Protein AF-A0A967SH08-F1 (afdb_monomer_lite)

Radius of gyration: 14.28 Å; chains: 1; bounding box: 41×20×30 Å

Sequence (71 aa):
RLQRAYRGLHDRGEALFRRLWEGLEDDGGVTLYGPPPGARRTPTLGFTIDGITPEDAAGKLARQGLFVTHG

Foldseek 3Di:
DVVVVVVVVVVVQLVVLQVVVVVQVVPVQKDKADDHRPDPDRSDIDMDGHPDAQVRVQVVCVVVVHHDDDD

pLDDT: mean 94.15, std 4.43, range [79.88, 98.38]

Secondary structure (DSSP, 8-state):
-HHHHHHHHHHHHHHHHHHHHHHHHTSTTEEEESPPTTSSS-S--EEEETTB-HHHHHHHHHTTT------

Structure (mmCIF, N/CA/C/O backbone):
data_AF-A0A967SH08-F1
#
_entry.id   AF-A0A967SH08-F1
#
loop_
_atom_site.group_PDB
_atom_site.id
_atom_site.type_symbol
_atom_site.label_atom_id
_atom_site.label_alt_id
_atom_site.label_comp_id
_atom_site.label_asym_id
_atom_site.label_entity_id
_atom_site.label_seq_id
_atom_site.pdbx_PDB_ins_code
_atom_site.Cartn_x
_atom_site.Cartn_y
_atom_site.Cartn_z
_atom_site.occupancy
_atom_site.B_iso_or_equiv
_atom_site.auth_seq_id
_atom_site.auth_comp_id
_atom_site.auth_asym_id
_atom_site.auth_atom_id
_atom_site.pdbx_PDB_model_num
ATOM 1 N N . ARG A 1 1 ? 28.022 -6.276 -14.773 1.00 83.44 1 ARG A N 1
ATOM 2 C CA . ARG A 1 1 ? 27.581 -7.004 -13.549 1.00 83.44 1 ARG A CA 1
ATOM 3 C C . ARG A 1 1 ? 26.526 -6.210 -12.777 1.00 83.44 1 ARG A C 1
ATOM 5 O O . ARG A 1 1 ? 25.423 -6.711 -12.632 1.00 83.44 1 ARG A O 1
ATOM 12 N N . LEU A 1 2 ? 26.819 -4.968 -12.383 1.00 93.88 2 LEU A N 1
ATOM 13 C CA . LEU A 1 2 ? 25.924 -4.102 -11.601 1.00 93.88 2 LEU A CA 1
ATOM 14 C C . LEU A 1 2 ? 24.579 -3.784 -12.285 1.00 93.88 2 LEU A C 1
ATOM 16 O O . LEU A 1 2 ? 23.529 -3.962 -11.684 1.00 93.88 2 LEU A O 1
ATOM 20 N N . GLN A 1 3 ? 24.598 -3.428 -13.573 1.00 94.38 3 GLN A N 1
ATOM 21 C CA . GLN A 1 3 ? 23.374 -3.156 -14.346 1.00 94.38 3 GLN A CA 1
ATOM 22 C C . GLN A 1 3 ? 22.383 -4.332 -14.350 1.00 94.38 3 GLN A C 1
ATOM 24 O O . GLN A 1 3 ? 21.179 -4.125 -14.256 1.00 94.38 3 GLN A O 1
ATOM 29 N N . ARG A 1 4 ? 22.881 -5.577 -14.427 1.00 94.62 4 ARG A N 1
ATOM 30 C CA . ARG A 1 4 ? 22.028 -6.776 -14.371 1.00 94.62 4 ARG A CA 1
ATOM 31 C C . ARG A 1 4 ? 21.379 -6.945 -12.997 1.00 94.62 4 ARG A C 1
ATOM 33 O O . ARG A 1 4 ? 20.211 -7.304 -12.937 1.00 94.62 4 ARG A O 1
ATOM 40 N N . ALA A 1 5 ? 22.117 -6.660 -11.924 1.00 95.25 5 ALA A N 1
ATOM 41 C CA . ALA A 1 5 ? 21.591 -6.724 -10.563 1.00 95.25 5 ALA A CA 1
ATOM 42 C C . ALA A 1 5 ? 20.510 -5.658 -10.322 1.00 95.25 5 ALA A C 1
ATOM 44 O O . ALA A 1 5 ? 19.437 -5.992 -9.829 1.00 95.25 5 ALA A O 1
ATOM 45 N N . TYR A 1 6 ? 20.746 -4.408 -10.741 1.00 94.25 6 TYR A N 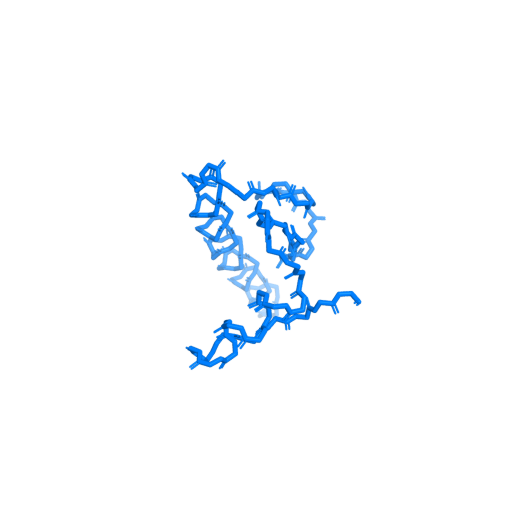1
ATOM 46 C CA . TYR A 1 6 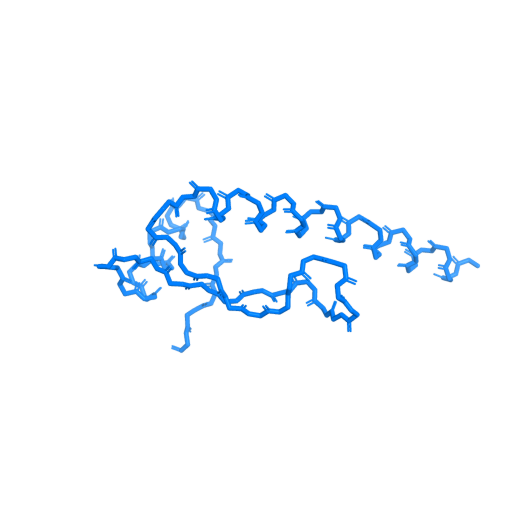? 19.742 -3.346 -10.614 1.00 94.25 6 TYR A CA 1
ATOM 47 C C . TYR A 1 6 ? 18.484 -3.615 -11.433 1.00 94.25 6 TYR A C 1
ATOM 49 O O . TYR A 1 6 ? 17.389 -3.388 -10.934 1.00 94.25 6 TYR A O 1
ATOM 57 N N . ARG A 1 7 ? 18.625 -4.146 -12.654 1.00 93.31 7 ARG A N 1
ATOM 58 C CA . ARG A 1 7 ? 17.467 -4.547 -13.457 1.00 93.31 7 ARG A CA 1
ATOM 59 C C . ARG A 1 7 ? 16.652 -5.638 -12.761 1.00 93.31 7 ARG A C 1
ATOM 61 O O . ARG A 1 7 ? 15.455 -5.477 -12.610 1.00 93.31 7 ARG A O 1
ATOM 68 N N . GLY A 1 8 ? 17.303 -6.684 -12.249 1.00 95.00 8 GLY A N 1
ATOM 69 C CA . GLY A 1 8 ? 16.602 -7.736 -11.505 1.00 95.00 8 GLY A CA 1
ATOM 70 C C . GLY A 1 8 ? 15.897 -7.227 -10.240 1.00 95.00 8 GLY A C 1
ATOM 71 O O . GLY A 1 8 ? 14.794 -7.675 -9.934 1.00 95.00 8 GLY A O 1
ATOM 72 N N . LEU A 1 9 ? 16.502 -6.272 -9.521 1.00 93.38 9 LEU A N 1
ATOM 73 C CA . LEU A 1 9 ? 15.869 -5.625 -8.368 1.00 93.38 9 LEU A CA 1
ATOM 74 C C . LEU A 1 9 ? 14.645 -4.800 -8.782 1.00 93.38 9 LEU A C 1
ATOM 76 O O . LEU A 1 9 ? 13.614 -4.885 -8.122 1.00 93.38 9 LEU A O 1
ATOM 80 N N . HIS A 1 10 ? 14.754 -4.039 -9.872 1.00 92.88 10 HIS A N 1
ATOM 81 C CA . HIS A 1 10 ? 13.649 -3.255 -10.413 1.00 92.88 10 HIS A CA 1
ATOM 82 C C . HIS A 1 10 ? 12.490 -4.155 -10.853 1.00 92.88 10 HIS A C 1
ATOM 84 O O . HIS A 1 10 ? 11.384 -3.985 -10.355 1.00 92.88 10 HIS A O 1
ATOM 90 N N . ASP A 1 11 ? 12.754 -5.167 -11.683 1.00 93.69 11 ASP A N 1
ATOM 91 C CA . ASP A 1 11 ? 11.724 -6.066 -12.216 1.00 93.69 11 ASP A CA 1
ATOM 92 C C . ASP A 1 11 ? 10.974 -6.797 -11.087 1.00 93.69 11 ASP A C 1
ATOM 94 O O . ASP A 1 11 ? 9.745 -6.896 -11.091 1.00 93.69 11 ASP A O 1
ATOM 98 N N . ARG A 1 12 ? 11.704 -7.273 -10.066 1.00 95.00 12 ARG A N 1
ATOM 99 C CA . ARG A 1 12 ? 11.095 -7.902 -8.884 1.00 95.00 12 ARG A CA 1
ATOM 100 C C . ARG A 1 12 ? 10.322 -6.896 -8.032 1.00 95.00 12 ARG A C 1
ATOM 102 O O . ARG A 1 12 ? 9.254 -7.241 -7.530 1.00 95.00 12 ARG A O 1
ATOM 109 N N . GLY A 1 13 ? 10.857 -5.690 -7.850 1.00 94.31 13 GLY A N 1
ATOM 110 C CA . GLY A 1 13 ? 10.191 -4.608 -7.126 1.00 94.31 13 GLY A CA 1
ATOM 111 C C . GLY A 1 13 ? 8.852 -4.248 -7.765 1.00 94.31 13 GLY A C 1
ATOM 112 O O . GLY A 1 13 ? 7.839 -4.239 -7.076 1.00 94.31 13 GLY A O 1
ATOM 113 N N . GLU A 1 14 ? 8.828 -4.071 -9.086 1.00 95.06 14 GLU A N 1
ATOM 114 C CA . GLU A 1 14 ? 7.610 -3.815 -9.862 1.00 95.06 14 GLU A CA 1
ATOM 115 C C . GLU A 1 14 ? 6.596 -4.958 -9.749 1.00 95.06 14 GLU A C 1
ATOM 117 O O . GLU A 1 14 ? 5.396 -4.722 -9.625 1.00 95.06 14 GLU A O 1
ATOM 122 N N . ALA A 1 15 ? 7.051 -6.215 -9.779 1.00 96.00 15 ALA A N 1
ATOM 123 C CA . ALA A 1 15 ? 6.166 -7.367 -9.618 1.00 96.00 15 ALA A CA 1
ATOM 124 C C . ALA A 1 15 ? 5.504 -7.410 -8.229 1.00 96.00 15 ALA A C 1
ATOM 126 O O . ALA A 1 15 ? 4.316 -7.710 -8.125 1.00 96.00 15 ALA A O 1
ATOM 127 N N . LEU A 1 16 ? 6.253 -7.100 -7.166 1.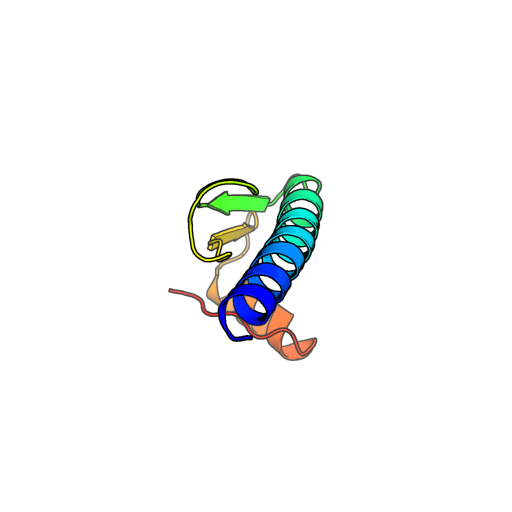00 96.69 16 LEU A N 1
ATOM 128 C CA . LEU A 1 16 ? 5.718 -7.048 -5.803 1.00 96.69 16 LEU A CA 1
ATOM 129 C C . LEU A 1 16 ? 4.791 -5.847 -5.600 1.00 96.69 16 LEU A C 1
ATOM 131 O O . LEU A 1 16 ? 3.726 -6.003 -5.010 1.00 96.69 16 LEU A O 1
ATOM 135 N N . PHE A 1 17 ? 5.171 -4.677 -6.114 1.00 96.88 17 PHE A N 1
ATOM 136 C CA . PHE A 1 17 ? 4.374 -3.459 -6.002 1.00 96.88 17 PHE A CA 1
ATOM 137 C C . PHE A 1 17 ? 3.028 -3.590 -6.712 1.00 96.88 17 PHE A C 1
ATOM 139 O O . PHE A 1 17 ? 2.008 -3.225 -6.142 1.00 96.88 17 PHE A O 1
ATOM 146 N N . ARG A 1 18 ? 3.005 -4.194 -7.907 1.00 96.81 18 ARG A N 1
ATOM 147 C CA . ARG A 1 18 ? 1.762 -4.489 -8.628 1.00 96.81 18 ARG A CA 1
ATOM 148 C C . ARG A 1 18 ? 0.816 -5.373 -7.825 1.00 96.81 18 ARG A C 1
ATOM 150 O O . ARG A 1 18 ? -0.339 -5.016 -7.661 1.00 96.81 18 ARG A O 1
ATOM 157 N N . ARG A 1 19 ? 1.329 -6.467 -7.253 1.00 96.69 19 ARG A N 1
ATOM 158 C CA . ARG A 1 19 ? 0.522 -7.364 -6.411 1.00 96.69 19 ARG A CA 1
ATOM 159 C C . ARG A 1 19 ? -0.038 -6.665 -5.173 1.00 96.69 19 ARG A C 1
ATOM 161 O O . ARG A 1 19 ? -1.149 -6.975 -4.765 1.00 96.69 19 ARG A O 1
ATOM 168 N N . LEU A 1 20 ? 0.738 -5.769 -4.559 1.00 95.88 20 LEU A N 1
ATOM 169 C CA . LEU A 1 20 ? 0.278 -4.973 -3.421 1.00 95.88 20 LEU A CA 1
ATOM 170 C C . LEU A 1 20 ? -0.808 -3.977 -3.841 1.00 95.88 20 LEU A C 1
ATOM 172 O O . LEU A 1 20 ? -1.811 -3.868 -3.150 1.00 95.88 20 LEU A O 1
ATOM 176 N N . TRP A 1 21 ? -0.603 -3.271 -4.956 1.00 96.38 21 TRP A N 1
ATOM 177 C CA . TRP A 1 21 ? -1.561 -2.306 -5.492 1.00 96.38 21 TRP A CA 1
ATOM 178 C C . TRP A 1 21 ? -2.900 -2.969 -5.799 1.00 96.38 21 TRP A C 1
ATOM 180 O O . TRP A 1 21 ? -3.904 -2.579 -5.224 1.00 96.38 21 TRP A O 1
ATOM 190 N N . GLU A 1 22 ? -2.891 -4.006 -6.640 1.00 95.56 22 GLU A N 1
ATOM 191 C CA . GLU A 1 22 ? -4.097 -4.735 -7.053 1.00 95.56 22 GLU A CA 1
ATOM 192 C C . GLU A 1 22 ? -4.822 -5.328 -5.835 1.00 95.56 22 GLU A C 1
ATOM 194 O O . GLU A 1 22 ? -6.028 -5.179 -5.693 1.00 95.56 22 GLU A O 1
ATOM 199 N N . GLY A 1 23 ? -4.078 -5.918 -4.891 1.00 95.44 23 GLY A N 1
ATOM 200 C CA . GLY A 1 23 ? -4.673 -6.502 -3.688 1.00 95.44 23 GLY A CA 1
ATOM 201 C C . GLY A 1 23 ? -5.295 -5.489 -2.722 1.00 95.44 23 GLY A C 1
ATOM 202 O O . GLY A 1 23 ? -6.185 -5.865 -1.966 1.00 95.44 23 GLY A O 1
ATOM 203 N N . LEU A 1 24 ? -4.830 -4.236 -2.715 1.00 95.31 24 LEU A N 1
ATOM 204 C CA . LEU A 1 24 ? -5.441 -3.168 -1.921 1.00 95.31 24 LEU A CA 1
ATOM 205 C C . LEU A 1 24 ? -6.569 -2.458 -2.681 1.00 95.31 24 LEU A C 1
ATOM 207 O O . LEU A 1 24 ? -7.526 -2.030 -2.054 1.00 95.31 24 LEU A O 1
ATOM 211 N N . GLU A 1 25 ? -6.461 -2.323 -4.005 1.00 93.38 25 GLU A N 1
ATOM 212 C CA . GLU A 1 25 ? -7.480 -1.702 -4.863 1.00 93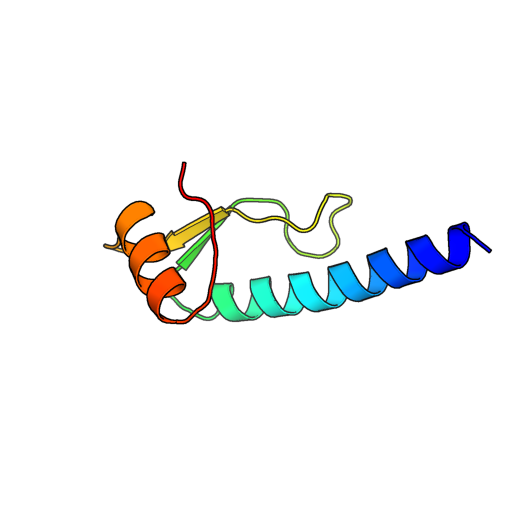.38 25 GLU A CA 1
ATOM 213 C C . GLU A 1 25 ? -8.777 -2.525 -4.911 1.00 93.38 25 GLU A C 1
ATOM 215 O O . GLU A 1 25 ? -9.864 -1.953 -4.961 1.00 93.38 25 GLU A O 1
ATOM 220 N N . ASP A 1 26 ? -8.670 -3.854 -4.830 1.00 90.50 26 ASP A N 1
ATOM 221 C CA . ASP A 1 26 ? -9.820 -4.765 -4.777 1.00 90.50 26 ASP A CA 1
ATOM 222 C C . ASP A 1 26 ? -10.633 -4.647 -3.464 1.00 90.50 26 ASP A C 1
ATOM 224 O O . ASP A 1 26 ? -11.778 -5.107 -3.402 1.00 90.50 26 ASP A O 1
ATOM 228 N N . ASP A 1 27 ? -10.079 -4.033 -2.410 1.00 79.88 27 ASP A N 1
ATOM 229 C CA . ASP A 1 27 ? -10.766 -3.810 -1.134 1.00 79.88 27 ASP A CA 1
ATOM 230 C C . ASP A 1 27 ? -11.501 -2.460 -1.159 1.00 79.88 27 ASP A C 1
ATOM 232 O O . ASP A 1 27 ? -10.906 -1.395 -1.002 1.00 79.88 27 ASP A O 1
ATOM 236 N N . GLY A 1 28 ? -12.822 -2.495 -1.364 1.00 80.75 28 GLY A N 1
ATOM 237 C CA . GLY A 1 28 ? -13.666 -1.316 -1.615 1.00 80.75 28 GLY A CA 1
ATOM 238 C C . GLY A 1 28 ? -13.714 -0.243 -0.513 1.00 80.75 28 GLY A C 1
ATOM 239 O O . GLY A 1 28 ? -14.436 0.735 -0.679 1.00 80.75 28 GLY A O 1
ATOM 240 N N . GLY A 1 29 ? -12.983 -0.415 0.591 1.00 94.12 29 GLY A N 1
ATOM 241 C CA . GLY A 1 29 ? -12.782 0.589 1.640 1.00 94.12 29 GLY A CA 1
ATOM 242 C C . GLY A 1 29 ? -11.380 1.208 1.666 1.00 94.12 29 GLY A C 1
ATOM 243 O O . GLY A 1 29 ? -11.041 1.872 2.645 1.00 94.12 29 GLY A O 1
ATOM 244 N N . VAL A 1 30 ? -10.535 0.966 0.656 1.00 97.19 30 VAL A N 1
ATOM 245 C CA . VAL A 1 30 ? -9.158 1.478 0.589 1.00 97.19 30 VAL A CA 1
ATOM 246 C C . VAL A 1 30 ? -9.013 2.532 -0.508 1.00 97.19 30 VAL A C 1
ATOM 248 O O . VAL A 1 30 ? -9.362 2.318 -1.663 1.00 97.19 30 VAL A O 1
ATOM 251 N N . THR A 1 31 ? -8.425 3.679 -0.162 1.00 96.31 31 THR A N 1
ATOM 252 C CA . THR A 1 31 ? -8.015 4.706 -1.134 1.00 96.31 31 THR A CA 1
ATOM 253 C C . THR A 1 31 ? -6.498 4.717 -1.267 1.00 96.31 31 THR A C 1
ATOM 255 O O . THR A 1 31 ? -5.793 4.884 -0.271 1.00 96.31 31 THR A O 1
ATOM 258 N N . LEU A 1 32 ? -5.990 4.567 -2.494 1.00 96.38 32 LEU A N 1
ATOM 259 C CA . LEU A 1 32 ? -4.558 4.522 -2.801 1.00 96.38 32 LEU A CA 1
ATOM 260 C C . LEU A 1 32 ? -4.023 5.889 -3.245 1.00 96.38 32 LEU A C 1
ATOM 262 O O . LEU A 1 32 ? -4.635 6.592 -4.047 1.00 96.38 32 LEU A O 1
ATOM 266 N N . TYR A 1 33 ? -2.830 6.237 -2.762 1.00 94.94 33 TYR A N 1
ATOM 267 C CA . TYR A 1 33 ? -2.120 7.469 -3.084 1.00 94.94 33 TYR A CA 1
ATOM 268 C C . TYR A 1 33 ? -0.748 7.180 -3.684 1.00 94.94 33 TYR A C 1
ATOM 270 O O . TYR A 1 33 ? 0.104 6.514 -3.088 1.00 94.94 33 TYR A O 1
ATOM 278 N N . GLY A 1 34 ? -0.510 7.787 -4.841 1.00 92.62 34 GLY A N 1
ATOM 279 C CA . GLY A 1 34 ? 0.746 7.708 -5.570 1.00 92.62 34 GLY A CA 1
ATOM 280 C C . GLY A 1 34 ? 0.551 7.204 -6.999 1.00 92.62 34 GLY A C 1
ATOM 281 O O . GLY A 1 34 ? -0.575 6.974 -7.436 1.00 92.62 34 GLY A O 1
ATOM 282 N N . PRO A 1 35 ? 1.645 7.076 -7.760 1.00 93.38 35 PRO A N 1
ATOM 283 C CA . PRO A 1 35 ? 1.593 6.549 -9.115 1.00 93.38 35 PRO A CA 1
ATOM 284 C C . PRO A 1 35 ? 1.262 5.048 -9.119 1.00 93.38 35 PRO A C 1
ATOM 286 O O . PRO A 1 35 ? 1.826 4.316 -8.300 1.00 93.38 35 PRO A O 1
ATOM 289 N N . PRO A 1 36 ? 0.429 4.577 -10.063 1.00 92.38 36 PRO A N 1
ATOM 290 C CA . PRO A 1 36 ? 0.156 3.154 -10.215 1.00 92.38 36 PRO A CA 1
ATOM 291 C C . PRO A 1 36 ? 1.407 2.384 -10.689 1.00 92.38 36 PRO A C 1
ATOM 293 O O . PRO A 1 36 ? 2.384 2.994 -11.153 1.00 92.38 36 PRO A O 1
ATOM 296 N N . PRO A 1 37 ? 1.392 1.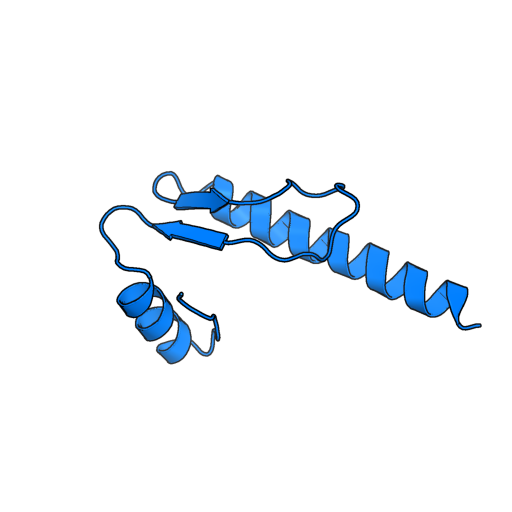040 -10.607 1.00 94.25 37 PRO A N 1
ATOM 297 C CA . PRO A 1 37 ? 2.483 0.189 -11.078 1.00 94.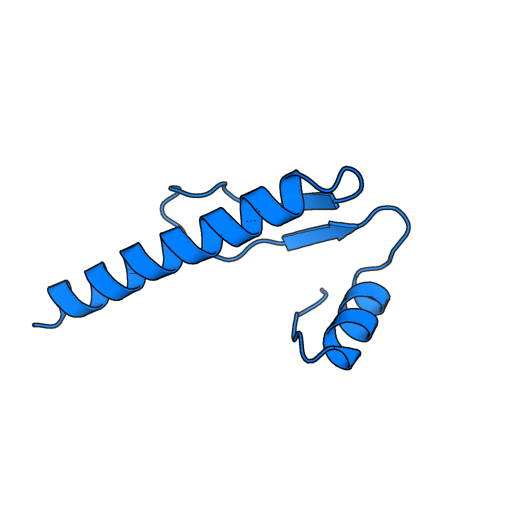25 37 PRO A CA 1
ATOM 298 C C . PRO A 1 37 ? 2.918 0.504 -12.518 1.00 94.25 37 PRO A C 1
ATOM 300 O O . PRO A 1 37 ? 2.089 0.770 -13.388 1.00 94.25 37 PRO A O 1
ATOM 303 N N . GLY A 1 38 ? 4.225 0.440 -12.795 1.00 91.00 38 GLY A N 1
ATOM 304 C CA . GLY A 1 38 ? 4.802 0.777 -14.105 1.00 91.00 38 GLY A CA 1
ATOM 305 C C . GLY A 1 38 ? 5.224 2.242 -14.283 1.00 91.00 38 GLY A C 1
ATOM 306 O O . GLY A 1 38 ? 5.893 2.571 -15.267 1.00 91.00 38 GLY A O 1
ATOM 307 N N . ALA A 1 39 ? 4.906 3.132 -13.338 1.00 89.62 39 ALA A N 1
ATOM 308 C CA . ALA A 1 39 ? 5.469 4.479 -13.312 1.00 89.62 39 ALA A CA 1
ATOM 309 C C . ALA A 1 39 ? 6.956 4.463 -12.903 1.00 89.62 39 ALA A C 1
ATOM 311 O O . ALA A 1 39 ? 7.374 3.698 -12.040 1.00 89.62 39 ALA A O 1
ATOM 312 N N . ARG A 1 40 ? 7.779 5.360 -13.469 1.00 84.56 40 ARG A N 1
ATOM 313 C CA . ARG A 1 40 ? 9.213 5.484 -13.118 1.00 84.56 40 ARG A CA 1
ATOM 314 C C . ARG A 1 40 ? 9.421 6.140 -11.744 1.00 84.56 40 ARG A C 1
ATOM 316 O O . ARG A 1 40 ? 9.856 7.290 -11.666 1.00 84.56 40 ARG A O 1
ATOM 323 N N . ARG A 1 41 ? 9.106 5.433 -10.658 1.00 81.75 41 ARG A N 1
ATOM 324 C CA . ARG A 1 41 ? 9.256 5.892 -9.266 1.00 81.75 41 ARG A CA 1
ATOM 325 C C . ARG A 1 41 ? 9.674 4.741 -8.348 1.00 81.75 41 ARG A C 1
ATOM 327 O O . ARG A 1 41 ? 9.623 3.579 -8.727 1.00 81.75 41 ARG A O 1
ATOM 334 N N . THR A 1 42 ? 10.126 5.077 -7.141 1.00 85.38 42 THR A N 1
ATOM 335 C CA . THR A 1 42 ? 10.337 4.086 -6.077 1.00 85.38 42 THR A CA 1
ATOM 336 C C . THR A 1 42 ? 8.989 3.442 -5.720 1.00 85.38 42 THR A C 1
ATOM 338 O O . THR A 1 42 ? 8.022 4.194 -5.579 1.00 85.38 42 THR A O 1
ATOM 341 N N . PRO A 1 43 ? 8.903 2.104 -5.567 1.00 90.94 43 PRO A N 1
ATOM 342 C CA . PRO A 1 43 ? 7.655 1.391 -5.284 1.00 90.94 43 PRO A CA 1
ATOM 343 C C . PRO A 1 43 ? 7.200 1.635 -3.839 1.00 90.94 43 PRO A C 1
ATOM 345 O O . PRO A 1 43 ? 7.437 0.839 -2.932 1.00 90.94 43 PRO A O 1
ATOM 348 N N . THR A 1 44 ? 6.589 2.789 -3.613 1.00 92.56 44 THR A N 1
ATOM 349 C CA . THR A 1 44 ? 6.058 3.231 -2.325 1.00 92.56 44 THR A CA 1
ATOM 350 C C . THR A 1 44 ? 4.715 3.891 -2.580 1.00 92.56 44 THR A C 1
ATOM 352 O O . THR A 1 44 ? 4.599 4.718 -3.483 1.00 92.56 44 THR A O 1
ATOM 355 N N . LEU A 1 45 ? 3.715 3.523 -1.785 1.00 94.56 45 LEU A N 1
ATOM 356 C CA . LEU A 1 45 ? 2.369 4.079 -1.851 1.00 94.56 45 LEU A CA 1
ATOM 357 C C . LEU A 1 45 ? 1.922 4.498 -0.450 1.00 94.56 45 LEU A C 1
ATOM 359 O O . LEU A 1 45 ? 2.342 3.900 0.542 1.00 94.56 45 LEU A O 1
ATOM 363 N N . GLY A 1 46 ? 1.090 5.530 -0.384 1.00 96.00 46 GLY A N 1
ATOM 364 C CA . GLY A 1 46 ? 0.281 5.821 0.796 1.00 96.00 46 GLY A CA 1
ATOM 365 C C . GLY A 1 46 ? -1.125 5.282 0.577 1.00 96.00 46 GLY A C 1
ATOM 366 O O . GLY A 1 46 ? -1.560 5.168 -0.565 1.00 96.00 46 GLY A O 1
ATOM 367 N N . PHE A 1 47 ? -1.847 4.956 1.641 1.00 96.69 47 PHE A N 1
ATOM 368 C CA . PHE A 1 47 ? -3.251 4.576 1.532 1.00 96.69 47 PHE A CA 1
ATOM 369 C C . PHE A 1 47 ? -4.014 4.954 2.798 1.00 96.69 47 PHE A C 1
ATOM 371 O O . PHE A 1 47 ? -3.425 5.087 3.872 1.00 96.69 47 PHE A O 1
ATOM 378 N N . THR A 1 48 ? -5.322 5.125 2.662 1.00 96.94 48 THR A N 1
ATOM 379 C CA . THR A 1 48 ? -6.255 5.264 3.786 1.00 96.94 48 THR A CA 1
ATOM 380 C C . THR A 1 48 ? -7.293 4.161 3.728 1.00 96.94 48 THR A C 1
ATOM 382 O O . THR A 1 48 ? -7.614 3.674 2.646 1.00 96.94 48 THR A O 1
ATOM 385 N N . ILE A 1 49 ? -7.813 3.787 4.896 1.00 96.69 49 ILE A N 1
ATOM 386 C CA . ILE A 1 49 ? -8.908 2.829 5.037 1.00 96.69 49 ILE A CA 1
ATOM 387 C C . ILE A 1 49 ? -10.104 3.579 5.620 1.00 96.69 49 ILE A C 1
ATOM 389 O O . ILE A 1 49 ? -9.956 4.315 6.600 1.00 96.69 49 ILE A O 1
ATOM 393 N N . ASP A 1 50 ? -11.281 3.382 5.043 1.00 96.69 50 ASP A N 1
ATOM 394 C CA . ASP A 1 50 ? -12.507 4.038 5.475 1.00 96.69 50 ASP A CA 1
ATOM 395 C C . ASP A 1 50 ? -12.780 3.811 6.967 1.00 96.69 50 ASP A C 1
ATOM 397 O O . ASP A 1 50 ? -12.806 2.688 7.475 1.00 96.69 50 ASP A O 1
ATOM 401 N N . GLY A 1 51 ? -12.969 4.913 7.696 1.00 97.12 51 GLY A N 1
ATOM 402 C CA . GLY A 1 51 ? -13.270 4.893 9.128 1.00 97.12 51 GLY A CA 1
ATOM 403 C C . GLY A 1 51 ? -12.114 4.470 10.044 1.00 97.12 51 GLY A C 1
ATOM 404 O O . GLY A 1 51 ? -12.342 4.323 11.245 1.00 97.12 51 GLY A O 1
ATOM 405 N N . ILE A 1 52 ? -10.890 4.287 9.532 1.00 97.31 52 ILE A N 1
ATOM 406 C CA . ILE A 1 52 ? -9.718 3.909 10.337 1.00 97.31 52 ILE A CA 1
ATOM 407 C C . ILE A 1 52 ? -8.628 4.974 10.203 1.00 97.31 52 ILE A C 1
ATOM 409 O O . ILE A 1 52 ? -8.200 5.322 9.104 1.00 97.31 52 ILE A O 1
ATOM 413 N N . THR A 1 53 ? -8.141 5.479 11.338 1.00 97.75 53 THR A N 1
ATOM 414 C CA . THR A 1 53 ? -7.022 6.427 11.342 1.00 97.75 53 THR A CA 1
ATOM 415 C C . THR A 1 53 ? -5.715 5.736 10.913 1.00 97.75 53 THR A C 1
ATOM 417 O O . THR A 1 53 ? -5.535 4.541 11.175 1.00 97.75 53 THR A O 1
ATOM 420 N N . PRO A 1 54 ? -4.759 6.451 10.289 1.00 97.50 54 PRO A N 1
ATOM 421 C CA . PRO A 1 54 ? -3.462 5.873 9.931 1.00 97.50 54 PRO A CA 1
ATOM 422 C C . PRO A 1 54 ? -2.696 5.276 11.124 1.00 97.50 54 PRO A C 1
ATOM 424 O O . PRO A 1 54 ? -2.060 4.233 10.980 1.00 97.50 54 PRO A O 1
ATOM 427 N N . GLU A 1 55 ? -2.793 5.899 12.302 1.00 98.12 55 GLU A N 1
ATOM 428 C CA . GLU A 1 55 ? -2.192 5.409 13.550 1.00 98.12 55 GLU A CA 1
ATOM 429 C C . GLU A 1 55 ? -2.806 4.071 13.989 1.00 98.12 55 GLU A C 1
ATOM 431 O O . GLU A 1 55 ? -2.082 3.097 14.219 1.00 98.12 55 GLU A O 1
ATOM 436 N N . ASP A 1 56 ? -4.140 3.971 14.015 1.00 98.25 56 ASP A N 1
ATOM 437 C CA . ASP A 1 56 ? -4.833 2.726 14.363 1.00 98.25 56 ASP A CA 1
ATOM 438 C C . ASP A 1 56 ? -4.528 1.601 13.369 1.00 98.25 56 ASP A C 1
ATOM 440 O O . ASP A 1 56 ? -4.340 0.443 13.765 1.00 98.25 56 ASP A O 1
ATOM 444 N N . ALA A 1 57 ? -4.477 1.926 12.073 1.00 97.25 57 ALA A N 1
ATOM 445 C CA . ALA A 1 57 ? -4.120 0.982 11.020 1.00 97.25 57 ALA A CA 1
ATOM 446 C C . ALA A 1 57 ? -2.688 0.462 11.212 1.00 97.25 57 ALA A C 1
ATOM 448 O O . ALA A 1 57 ? -2.479 -0.754 11.262 1.00 97.25 57 ALA A O 1
ATOM 449 N N . ALA A 1 58 ? -1.715 1.359 11.406 1.00 98.00 58 ALA A N 1
ATOM 450 C CA . ALA A 1 58 ? -0.325 0.996 11.663 1.00 98.00 58 ALA A CA 1
ATOM 451 C C . ALA A 1 58 ? -0.188 0.123 12.922 1.00 98.00 58 ALA A C 1
ATOM 453 O O . ALA A 1 58 ? 0.485 -0.908 12.892 1.00 98.00 58 ALA A O 1
ATOM 454 N N . GLY A 1 59 ? -0.891 0.467 14.006 1.00 98.19 59 GLY A N 1
ATOM 455 C CA . GLY A 1 59 ? -0.904 -0.319 15.239 1.00 98.19 59 GLY A CA 1
ATOM 456 C C . GLY A 1 59 ? -1.507 -1.720 15.067 1.00 98.19 59 GLY A C 1
ATOM 457 O O . GLY A 1 59 ? -0.990 -2.692 15.626 1.00 98.19 59 GLY A O 1
ATOM 458 N N . LYS A 1 60 ? -2.588 -1.859 14.286 1.00 97.62 60 LYS A N 1
ATOM 459 C CA . LYS A 1 60 ? -3.202 -3.162 13.962 1.00 97.62 60 LYS A CA 1
ATOM 460 C C . LYS A 1 60 ? -2.273 -4.034 13.117 1.00 97.62 60 LYS A C 1
ATOM 462 O O . LYS A 1 60 ? -2.104 -5.209 13.438 1.00 97.62 60 LYS A O 1
ATOM 467 N N . LEU A 1 61 ? -1.649 -3.456 12.093 1.00 97.19 61 LEU A N 1
ATOM 468 C CA . LEU A 1 61 ? -0.702 -4.140 11.209 1.00 97.19 61 LEU A CA 1
ATOM 469 C C . LEU A 1 61 ? 0.554 -4.593 11.966 1.00 97.19 61 LEU A C 1
ATOM 471 O O . LEU A 1 61 ? 0.978 -5.740 11.821 1.00 97.19 61 LEU A O 1
ATOM 475 N N . ALA A 1 62 ? 1.087 -3.756 12.860 1.00 98.38 62 ALA A N 1
ATOM 476 C CA . ALA A 1 62 ? 2.266 -4.090 13.656 1.00 98.38 62 ALA A CA 1
ATOM 477 C C . ALA A 1 62 ? 2.049 -5.333 14.536 1.00 98.38 62 ALA A C 1
ATOM 479 O O . ALA A 1 62 ? 2.941 -6.174 14.649 1.00 98.38 62 ALA A O 1
ATOM 480 N N . ARG A 1 63 ? 0.843 -5.516 15.098 1.00 98.31 63 ARG A N 1
ATOM 481 C CA . ARG A 1 63 ? 0.484 -6.733 15.857 1.00 98.31 63 ARG A CA 1
ATOM 482 C C . ARG A 1 63 ? 0.468 -8.006 15.004 1.00 98.31 63 ARG A C 1
ATOM 484 O O . ARG A 1 63 ? 0.547 -9.096 15.557 1.00 98.31 63 ARG A O 1
ATOM 491 N N . GLN A 1 64 ? 0.386 -7.872 13.683 1.00 97.75 64 GLN A N 1
ATOM 492 C CA . GLN A 1 64 ? 0.487 -8.970 12.718 1.00 97.75 64 GLN A CA 1
ATOM 493 C C . GLN A 1 64 ? 1.895 -9.098 12.108 1.00 97.75 64 GLN A C 1
ATOM 495 O O . GLN A 1 64 ? 2.102 -9.900 11.201 1.00 97.75 64 GLN A O 1
ATOM 500 N N . GLY A 1 65 ? 2.872 -8.320 12.587 1.00 97.88 65 GLY A N 1
ATOM 501 C CA . GLY A 1 65 ? 4.235 -8.304 12.049 1.00 97.88 65 GLY A CA 1
ATOM 502 C C . GLY A 1 65 ? 4.394 -7.497 10.756 1.00 97.88 65 GLY A C 1
ATOM 503 O O . GLY A 1 65 ? 5.404 -7.646 10.071 1.00 97.88 65 GLY A O 1
ATOM 504 N N . LEU A 1 66 ? 3.417 -6.651 10.414 1.00 97.25 66 LEU A N 1
ATOM 505 C CA . LEU A 1 66 ? 3.469 -5.748 9.266 1.00 97.25 66 LEU A CA 1
ATOM 506 C C . LEU A 1 66 ? 3.833 -4.336 9.733 1.00 97.25 66 LEU A C 1
ATOM 508 O O . LEU A 1 66 ? 3.089 -3.694 10.471 1.00 97.25 66 LEU A O 1
ATOM 512 N N . PHE A 1 67 ? 4.991 -3.848 9.296 1.00 96.62 67 PHE A N 1
ATOM 513 C CA . PHE A 1 67 ? 5.534 -2.562 9.728 1.00 96.62 67 PHE A CA 1
ATOM 514 C C . PHE A 1 67 ? 5.338 -1.508 8.643 1.00 96.62 67 PHE A C 1
ATOM 516 O O . PHE A 1 67 ? 5.873 -1.630 7.541 1.00 96.62 67 PHE A O 1
ATOM 523 N N . VAL A 1 68 ? 4.580 -0.466 8.976 1.00 96.69 68 VAL A N 1
ATOM 524 C CA . VAL A 1 68 ? 4.290 0.677 8.107 1.00 96.69 68 VAL A CA 1
ATOM 525 C C . VAL A 1 68 ? 4.488 1.976 8.879 1.00 96.69 68 VAL A C 1
ATOM 527 O O . VAL A 1 68 ? 4.412 2.002 10.108 1.00 96.69 68 VAL A O 1
ATOM 530 N N . THR A 1 69 ? 4.739 3.061 8.159 1.00 95.50 69 THR A N 1
ATOM 531 C CA . THR A 1 69 ? 4.778 4.410 8.726 1.00 95.50 69 THR A CA 1
ATOM 532 C C . THR A 1 69 ? 3.428 5.085 8.528 1.00 95.50 69 THR A C 1
ATOM 534 O O . THR A 1 69 ? 2.847 4.993 7.448 1.00 95.50 69 THR A O 1
ATOM 537 N N . HIS A 1 70 ? 2.969 5.796 9.548 1.00 91.62 70 HIS A N 1
ATOM 538 C CA . HIS A 1 70 ? 1.865 6.746 9.476 1.00 91.62 70 HIS A CA 1
ATOM 539 C C . HIS A 1 70 ? 2.459 8.151 9.647 1.00 91.62 70 HIS A C 1
ATOM 541 O O . HIS A 1 70 ? 3.517 8.275 10.267 1.00 91.62 70 HIS A O 1
ATOM 547 N N . GLY A 1 71 ? 1.860 9.143 8.978 1.00 80.75 71 GLY A N 1
ATOM 548 C CA . GLY A 1 71 ? 2.384 10.513 8.877 1.00 80.75 71 GLY A CA 1
ATOM 549 C C . GLY A 1 71 ? 2.621 11.185 10.219 1.00 80.75 71 GLY A C 1
ATOM 550 O O . GLY A 1 71 ? 1.804 10.947 11.134 1.00 80.75 71 GLY A O 1
#